Protein AF-D8PWE3-F1 (afdb_monomer_lite)

InterPro domains:
  IPR001279 Metallo-beta-lactamase [PF00753] (23-83)
  IPR036866 Ribonuclease Z/Hydroxyacylglutathione hydrolase-like [G3DSA:3.60.15.10] (6-120)
  IPR036866 Ribonuclease Z/Hydroxyacylglutathione hydrolase-like [SSF56281] (6-99)

Secondary structure (DSSP, 8-state):
------EEEEEE-B-SS---SS-PBSEEEEESSSSS-EEEE---TTHHHHHHH-SS--GGGEEEEE-----HHHHTTHHHHHHHHHSPPPPTT-STT--TTS-----TT------------------PPPPP-PPPPP--

Sequence (140 aa):
MGYNNMAITFLGTSSGGGPTEHRNCSSLLVDCCGNGELWMVDCAEGTTRQFMFARDVRPMQVKKIFITHMHVDHVMGIIGFLRNVLFPLPVLGSGPDRDPNAPVSHHPFAFDLPAYLPSSPKCTSTAPPASATSFAPSST

Foldseek 3Di:
DDQQDKDKDWLFDDDDDAADPVGHFGKMWIPPRNPLQIEIEFFAPCSQVSQVVDDRHHLLSYDYYHYPDPDRSRYVRPVVSCCCNVCVDDQVQPDPPHDPPDDRPPDDDDPDDPPPPPPDPDDDDDDDDDDDDDDDDDDD

pLDDT: mean 74.59, std 23.62, range [32.53, 98.12]

Structure (mmCIF, N/CA/C/O backbone):
data_AF-D8PWE3-F1
#
_entry.id   AF-D8PWE3-F1
#
loop_
_atom_site.group_PDB
_atom_site.id
_atom_site.type_symbol
_atom_site.label_atom_id
_atom_site.label_alt_id
_atom_site.label_comp_id
_atom_site.label_asym_id
_atom_site.label_entity_id
_atom_site.label_seq_id
_atom_site.pdbx_PDB_ins_code
_atom_site.Cartn_x
_atom_site.Cartn_y
_atom_site.Cartn_z
_atom_site.occupancy
_atom_site.B_iso_or_equiv
_atom_site.auth_seq_id
_atom_site.auth_comp_id
_atom_site.auth_asym_id
_atom_site.auth_atom_id
_atom_site.pdbx_PDB_model_num
ATOM 1 N N . MET A 1 1 ? -27.320 -8.485 13.404 1.00 47.44 1 MET A N 1
ATOM 2 C CA . MET A 1 1 ? -25.885 -8.840 13.372 1.00 47.44 1 MET A CA 1
ATOM 3 C C . MET A 1 1 ? -25.372 -8.388 12.017 1.00 47.44 1 MET A C 1
ATOM 5 O O . MET A 1 1 ? -25.729 -9.004 11.025 1.00 47.44 1 MET A O 1
ATOM 9 N N . GLY A 1 2 ? -24.725 -7.223 11.944 1.00 60.69 2 GLY A N 1
ATOM 10 C CA . GLY A 1 2 ? -24.224 -6.697 10.671 1.00 60.69 2 GLY A CA 1
ATOM 11 C C . GLY A 1 2 ? -23.001 -7.492 10.227 1.00 60.69 2 GLY A C 1
ATOM 12 O O . GLY A 1 2 ? -22.153 -7.810 11.058 1.00 60.69 2 GLY A O 1
ATOM 13 N N . TYR A 1 3 ? -22.925 -7.846 8.947 1.00 61.91 3 TYR A N 1
ATOM 14 C CA . TYR A 1 3 ? -21.710 -8.409 8.371 1.00 61.91 3 TYR A CA 1
ATOM 15 C C . TYR A 1 3 ? -20.665 -7.295 8.313 1.00 61.91 3 TYR A C 1
ATOM 17 O O . TYR A 1 3 ? -20.900 -6.255 7.699 1.00 61.91 3 TYR A O 1
ATOM 25 N N . ASN A 1 4 ? -19.531 -7.501 8.975 1.00 74.25 4 ASN A N 1
ATOM 26 C CA . ASN A 1 4 ? -18.364 -6.645 8.816 1.00 74.25 4 ASN A CA 1
ATOM 27 C C . ASN A 1 4 ? -17.901 -6.771 7.360 1.00 74.25 4 ASN A C 1
ATOM 29 O O . ASN A 1 4 ? -17.441 -7.836 6.947 1.00 74.25 4 ASN A O 1
ATOM 33 N N . ASN A 1 5 ? -18.121 -5.730 6.556 1.00 85.25 5 ASN A N 1
ATOM 34 C CA . ASN A 1 5 ? -17.845 -5.784 5.127 1.00 85.25 5 ASN A CA 1
ATOM 35 C C . ASN A 1 5 ? -16.340 -5.633 4.889 1.00 85.25 5 ASN A C 1
ATOM 37 O O . ASN A 1 5 ? -15.770 -4.590 5.201 1.00 85.25 5 ASN A O 1
ATOM 41 N N . MET A 1 6 ? -15.708 -6.666 4.331 1.00 91.44 6 MET A N 1
ATOM 42 C CA . MET A 1 6 ? -14.306 -6.606 3.924 1.00 91.44 6 MET A CA 1
ATOM 43 C C . MET A 1 6 ? -14.164 -5.745 2.665 1.00 91.44 6 MET A C 1
ATOM 45 O O . MET A 1 6 ? -14.950 -5.885 1.725 1.00 91.44 6 MET A O 1
ATOM 49 N N . ALA A 1 7 ? -13.137 -4.898 2.617 1.00 93.31 7 ALA A N 1
ATOM 50 C CA . ALA A 1 7 ? -12.806 -4.099 1.440 1.00 93.31 7 ALA A CA 1
ATOM 51 C C . ALA A 1 7 ? -11.340 -4.284 1.035 1.00 93.31 7 ALA A C 1
ATOM 53 O O . ALA A 1 7 ? -10.453 -4.375 1.883 1.00 93.31 7 ALA A O 1
ATOM 54 N N . ILE A 1 8 ? -11.086 -4.312 -0.274 1.00 95.50 8 ILE A N 1
ATOM 55 C CA . ILE A 1 8 ? -9.743 -4.408 -0.853 1.00 95.50 8 ILE A CA 1
ATOM 56 C C . ILE A 1 8 ? -9.549 -3.226 -1.798 1.00 95.50 8 ILE A C 1
ATOM 58 O O . ILE A 1 8 ? -10.399 -2.960 -2.645 1.00 95.50 8 ILE A O 1
ATOM 62 N N . THR A 1 9 ? -8.433 -2.518 -1.657 1.00 96.12 9 THR A N 1
ATOM 63 C CA . THR A 1 9 ? -8.059 -1.393 -2.523 1.00 96.12 9 THR A CA 1
ATOM 64 C C . THR A 1 9 ? -6.682 -1.644 -3.120 1.00 96.12 9 THR A C 1
ATOM 66 O O . THR A 1 9 ? -5.707 -1.829 -2.395 1.00 96.12 9 THR A O 1
ATOM 69 N N . PHE A 1 10 ? -6.589 -1.624 -4.447 1.00 96.44 10 PHE A N 1
ATOM 70 C CA . PHE A 1 10 ? -5.319 -1.741 -5.159 1.00 96.44 10 PHE A CA 1
ATOM 71 C C . PHE A 1 10 ? -4.714 -0.351 -5.341 1.00 96.44 10 PHE A C 1
ATOM 73 O O . PHE A 1 10 ? -5.286 0.486 -6.036 1.00 96.44 10 PHE A O 1
ATOM 80 N N . LEU A 1 11 ? -3.558 -0.112 -4.727 1.00 96.25 11 LEU A N 1
ATOM 81 C CA . LEU A 1 11 ? -2.767 1.096 -4.968 1.00 96.25 11 LEU A CA 1
ATOM 82 C C . LEU A 1 11 ? -1.788 0.892 -6.129 1.00 96.25 11 LEU A C 1
ATOM 84 O O . LEU A 1 11 ? -1.431 1.843 -6.818 1.00 96.25 11 LEU A O 1
ATOM 88 N N . GLY A 1 12 ? -1.384 -0.349 -6.394 1.00 95.25 12 GLY A N 1
ATOM 89 C CA . GLY A 1 12 ? -0.622 -0.701 -7.582 1.00 95.25 12 GLY A CA 1
ATOM 90 C C . GLY A 1 12 ? -0.575 -2.201 -7.831 1.00 95.25 12 GLY A C 1
ATOM 91 O O . GLY A 1 12 ? -0.781 -3.010 -6.929 1.00 95.25 12 GLY A O 1
ATOM 92 N N . THR A 1 13 ? -0.348 -2.560 -9.091 1.00 95.00 13 THR A N 1
ATOM 93 C CA . THR A 1 13 ? -0.451 -3.941 -9.591 1.00 95.00 13 THR A CA 1
ATOM 94 C C . THR A 1 13 ? 0.652 -4.293 -10.591 1.00 95.00 13 THR A C 1
ATOM 96 O O . THR A 1 13 ? 0.584 -5.340 -11.231 1.00 95.00 13 THR A O 1
ATOM 99 N N . SER A 1 14 ? 1.621 -3.402 -10.811 1.00 91.75 14 SER A N 1
ATOM 100 C CA . SER A 1 14 ? 2.772 -3.680 -11.674 1.00 91.75 14 SER A CA 1
ATOM 101 C C . SER A 1 14 ? 3.833 -4.477 -10.917 1.00 91.75 14 SER A C 1
ATOM 103 O O . SER A 1 14 ? 4.069 -4.221 -9.737 1.00 91.75 14 SER A O 1
ATOM 105 N N . SER A 1 15 ? 4.494 -5.387 -11.630 1.00 82.88 15 SER A N 1
ATOM 106 C CA . SER A 1 15 ? 5.634 -6.186 -11.167 1.00 82.88 15 SER A CA 1
ATOM 107 C C . SER A 1 15 ? 6.870 -5.925 -12.037 1.00 82.88 15 SER A C 1
ATOM 109 O O . SER A 1 15 ? 6.739 -5.685 -13.241 1.00 82.88 15 SER A O 1
ATOM 111 N N . GLY A 1 16 ? 8.066 -6.068 -11.478 1.00 83.50 16 GLY A N 1
ATOM 112 C CA . GLY A 1 16 ? 9.347 -5.971 -12.173 1.00 83.50 16 GLY A CA 1
ATOM 113 C C . GLY A 1 16 ? 9.875 -4.540 -12.314 1.00 83.50 16 GLY A C 1
ATOM 114 O O . GLY A 1 16 ? 10.197 -3.891 -11.328 1.00 83.50 16 GLY A O 1
ATOM 115 N N . GLY A 1 17 ? 10.037 -4.068 -13.555 1.00 76.00 17 GLY A N 1
ATOM 116 C CA . GLY A 1 17 ? 10.856 -2.905 -13.950 1.00 76.00 17 GLY A CA 1
ATOM 117 C C . GLY A 1 17 ? 10.385 -1.503 -13.528 1.00 76.00 17 GLY A C 1
ATOM 118 O O . GLY A 1 17 ? 10.718 -0.541 -14.214 1.00 76.00 17 GLY A O 1
ATOM 119 N N . GLY A 1 18 ? 9.634 -1.370 -12.434 1.00 80.12 18 GLY A N 1
ATOM 120 C CA . GLY A 1 18 ? 9.171 -0.087 -11.902 1.00 80.12 18 GLY A CA 1
ATOM 121 C C . GLY A 1 18 ? 7.753 0.315 -12.340 1.00 80.12 18 GLY A C 1
ATOM 122 O O . GLY A 1 18 ? 7.027 -0.478 -12.953 1.00 80.12 18 GLY A O 1
ATOM 123 N N . PRO A 1 19 ? 7.311 1.535 -11.981 1.00 85.00 19 PRO A N 1
ATOM 124 C CA . PRO A 1 19 ? 5.967 2.005 -12.286 1.00 85.00 19 PRO A CA 1
ATOM 125 C C . PRO A 1 19 ? 5.809 2.251 -13.791 1.00 85.00 19 PRO A C 1
ATOM 127 O O . PRO A 1 19 ? 6.735 2.664 -14.483 1.00 85.00 19 PRO A O 1
ATOM 130 N N . THR A 1 20 ? 4.600 2.027 -14.295 1.00 87.50 20 THR A N 1
ATOM 131 C CA . THR A 1 20 ? 4.222 2.330 -15.685 1.00 87.50 20 THR A CA 1
ATOM 132 C C . THR A 1 20 ? 3.331 3.569 -15.726 1.00 87.50 20 THR A C 1
ATOM 134 O O . THR A 1 20 ? 2.862 4.027 -14.685 1.00 87.50 20 THR A O 1
ATOM 137 N N . GLU A 1 21 ? 3.035 4.082 -16.922 1.00 86.50 21 GLU A N 1
ATOM 138 C CA . GLU A 1 21 ? 2.175 5.262 -17.096 1.00 86.50 21 GLU A CA 1
ATOM 139 C C . GLU A 1 21 ? 0.794 5.107 -16.434 1.00 86.50 21 GLU A C 1
ATOM 141 O O . GLU A 1 21 ? 0.279 6.049 -15.835 1.00 86.50 21 GLU A O 1
ATOM 146 N N . HIS A 1 22 ? 0.212 3.904 -16.485 1.00 88.81 22 HIS A N 1
ATOM 147 C CA . HIS A 1 22 ? -1.150 3.653 -15.998 1.00 88.81 22 HIS A CA 1
ATOM 148 C C . HIS A 1 22 ? -1.221 2.824 -14.713 1.00 88.81 22 HIS A C 1
ATOM 150 O O . HIS A 1 22 ? -2.296 2.693 -14.131 1.00 88.81 22 HIS A O 1
ATOM 156 N N . ARG A 1 23 ? -0.111 2.223 -14.269 1.00 91.44 23 ARG A N 1
ATOM 157 C CA . ARG A 1 23 ? -0.101 1.306 -13.119 1.00 91.44 23 ARG A CA 1
ATOM 158 C C . ARG A 1 23 ? 1.137 1.498 -12.259 1.00 91.44 23 ARG A C 1
ATOM 160 O O . ARG A 1 23 ? 2.260 1.335 -12.746 1.00 91.44 23 ARG A O 1
ATOM 167 N N . ASN A 1 24 ? 0.913 1.750 -10.972 1.00 94.00 24 ASN A N 1
ATOM 168 C CA . ASN A 1 24 ? 1.966 1.799 -9.963 1.00 94.00 24 ASN A CA 1
ATOM 169 C C . ASN A 1 24 ? 2.511 0.399 -9.626 1.00 94.00 24 ASN A C 1
ATOM 171 O O . ASN A 1 24 ? 1.846 -0.607 -9.892 1.00 94.00 24 ASN A O 1
ATOM 175 N N . CYS A 1 25 ? 3.698 0.347 -9.017 1.00 94.94 25 CYS A N 1
ATOM 176 C CA . CYS A 1 25 ? 4.275 -0.872 -8.444 1.00 94.94 25 CYS A CA 1
ATOM 177 C C . CYS A 1 25 ? 3.407 -1.464 -7.323 1.00 94.94 25 CYS A C 1
ATOM 179 O O . CYS A 1 25 ? 2.553 -0.766 -6.768 1.00 94.94 25 CYS A O 1
ATOM 181 N N . SER A 1 26 ? 3.647 -2.736 -6.994 1.00 96.31 26 SER A N 1
ATOM 182 C CA . SER A 1 26 ? 2.837 -3.534 -6.065 1.00 96.31 26 SER A CA 1
ATOM 183 C C . SER A 1 26 ? 2.534 -2.824 -4.740 1.00 96.31 26 SER A C 1
ATOM 185 O O . SER A 1 26 ? 3.434 -2.496 -3.963 1.00 96.31 26 SER A O 1
ATOM 187 N N . SER A 1 27 ? 1.247 -2.602 -4.471 1.00 96.94 27 SER A N 1
ATOM 188 C CA . SER A 1 27 ? 0.755 -2.264 -3.137 1.00 96.94 27 SER A CA 1
ATOM 189 C C . SER A 1 27 ? -0.755 -2.478 -3.056 1.00 96.94 27 SER A C 1
ATOM 191 O O . SER A 1 27 ? -1.520 -2.015 -3.912 1.00 96.94 27 SER A O 1
ATOM 193 N N . LEU A 1 28 ? -1.188 -3.180 -2.014 1.00 97.44 28 LEU A N 1
ATOM 194 C CA . LEU A 1 28 ? -2.574 -3.571 -1.789 1.00 97.44 28 LEU A CA 1
ATOM 195 C C . LEU A 1 28 ? -2.987 -3.263 -0.351 1.00 97.44 28 LEU A C 1
ATOM 197 O O . LEU A 1 28 ? -2.255 -3.556 0.588 1.00 97.44 28 LEU A O 1
ATOM 201 N N . LEU A 1 29 ? -4.177 -2.698 -0.179 1.00 97.88 29 LEU A N 1
ATOM 202 C CA . LEU A 1 29 ? -4.784 -2.427 1.118 1.00 97.88 29 LEU A CA 1
ATOM 203 C C . LEU A 1 29 ? -5.972 -3.352 1.350 1.00 97.88 29 LEU A C 1
ATOM 205 O O . LEU A 1 29 ? -6.787 -3.558 0.450 1.00 97.88 29 LEU A O 1
ATOM 209 N N . VAL A 1 30 ? -6.097 -3.840 2.577 1.00 96.94 30 VAL A N 1
ATOM 210 C CA . VAL A 1 30 ? -7.214 -4.661 3.037 1.00 96.94 30 VAL A CA 1
ATOM 211 C C . VAL A 1 30 ? -7.780 -4.061 4.313 1.00 96.94 30 VAL A C 1
ATOM 213 O O . VAL A 1 30 ? -7.058 -3.905 5.296 1.00 96.94 30 VAL A O 1
ATOM 216 N N . ASP A 1 31 ? -9.073 -3.762 4.308 1.00 95.19 31 ASP A N 1
ATOM 217 C CA . ASP A 1 31 ? -9.866 -3.600 5.523 1.00 95.19 31 ASP A CA 1
ATOM 218 C C . ASP A 1 31 ? -10.569 -4.933 5.798 1.00 95.19 31 ASP A C 1
ATOM 220 O O . ASP A 1 31 ? -11.592 -5.252 5.189 1.00 95.19 31 ASP A O 1
ATOM 224 N N . CYS A 1 32 ? -9.979 -5.752 6.669 1.00 90.56 32 CYS A N 1
ATOM 225 C CA . CYS A 1 32 ? -10.490 -7.091 6.979 1.00 90.56 32 CYS A CA 1
ATOM 226 C C . CYS A 1 32 ? -11.797 -7.053 7.783 1.00 90.56 32 CYS A C 1
ATOM 228 O O . CYS A 1 32 ? -12.590 -7.991 7.710 1.00 90.56 32 CYS A O 1
ATOM 230 N N . CYS A 1 33 ? -11.992 -6.002 8.582 1.00 88.06 33 CYS A N 1
ATOM 231 C CA . CYS A 1 33 ? -13.038 -5.926 9.600 1.00 88.06 33 CYS A CA 1
ATOM 232 C C . CYS A 1 33 ? -14.106 -4.869 9.286 1.00 88.06 33 CYS A C 1
ATOM 234 O O . CYS A 1 33 ? -15.039 -4.715 10.072 1.00 88.06 33 CYS A O 1
ATOM 236 N N . GLY A 1 34 ? -13.975 -4.130 8.183 1.00 87.81 34 GLY A N 1
ATOM 237 C CA . GLY A 1 34 ? -14.868 -3.028 7.823 1.00 87.81 34 GLY A CA 1
ATOM 238 C C . GLY A 1 34 ? -14.857 -1.884 8.842 1.00 87.81 34 GLY A C 1
ATOM 239 O O . GLY A 1 34 ? -15.832 -1.142 8.945 1.00 87.81 34 GLY A O 1
ATOM 240 N N . ASN A 1 35 ? -13.803 -1.783 9.655 1.00 88.81 35 ASN A N 1
ATOM 241 C CA . ASN A 1 35 ? -13.677 -0.806 10.738 1.00 88.81 35 ASN A CA 1
ATOM 242 C C . ASN A 1 35 ? -12.695 0.325 10.385 1.00 88.81 35 ASN A C 1
ATOM 244 O O . ASN A 1 35 ? -12.390 1.166 11.235 1.00 88.81 35 ASN A O 1
ATOM 248 N N . GLY A 1 36 ? -12.192 0.345 9.148 1.00 90.19 36 GLY A N 1
ATOM 249 C CA . GLY A 1 36 ? -11.211 1.305 8.663 1.00 90.19 36 GLY A CA 1
ATOM 250 C C . GLY A 1 36 ? -9.778 1.025 9.117 1.00 90.19 36 GLY A C 1
ATOM 251 O O . GLY A 1 36 ? -8.919 1.883 8.891 1.00 90.19 36 GLY A O 1
ATOM 252 N N . GLU A 1 37 ? -9.504 -0.119 9.756 1.00 94.25 37 GLU A N 1
ATOM 253 C CA . GLU A 1 37 ? -8.145 -0.587 10.034 1.00 94.25 37 GLU A CA 1
ATOM 254 C C . GLU A 1 37 ? -7.550 -1.207 8.770 1.00 94.25 37 GLU A C 1
ATOM 256 O O . GLU A 1 37 ? -8.008 -2.246 8.299 1.00 94.25 37 GLU A O 1
ATOM 261 N N . LEU A 1 38 ? -6.501 -0.585 8.229 1.00 96.56 38 LEU A N 1
ATOM 262 C CA . LEU A 1 38 ? -5.899 -1.039 6.981 1.00 96.56 38 LEU A CA 1
ATOM 263 C C . LEU A 1 38 ? -4.687 -1.929 7.240 1.00 96.56 38 LEU A C 1
ATOM 265 O O . LEU A 1 38 ? -3.772 -1.590 8.001 1.00 96.56 38 LEU A O 1
ATOM 269 N N . TRP A 1 39 ? -4.660 -3.061 6.553 1.00 97.50 39 TRP A N 1
ATOM 270 C CA . TRP A 1 39 ? -3.491 -3.912 6.397 1.00 97.50 39 TRP A CA 1
ATOM 271 C C . TRP A 1 39 ? -2.947 -3.711 4.992 1.00 97.50 39 TRP A C 1
ATOM 273 O O . TRP A 1 39 ? -3.694 -3.788 4.021 1.00 97.50 39 TRP A O 1
ATOM 283 N N . MET A 1 40 ? -1.655 -3.436 4.883 1.00 97.88 40 MET A N 1
ATOM 284 C CA . MET A 1 40 ? -0.996 -3.205 3.607 1.00 97.88 40 MET A CA 1
ATOM 285 C C . MET A 1 40 ? -0.134 -4.409 3.244 1.00 97.88 40 MET A C 1
ATOM 287 O O . MET A 1 40 ? 0.660 -4.866 4.063 1.00 97.88 40 MET A O 1
ATOM 291 N N . VAL A 1 41 ? -0.289 -4.914 2.027 1.00 98.12 41 VAL A N 1
ATOM 292 C CA . VAL A 1 41 ? 0.570 -5.936 1.429 1.00 98.12 41 VAL A CA 1
ATOM 293 C C . VAL A 1 41 ? 1.418 -5.255 0.365 1.00 98.12 41 VAL A C 1
ATOM 295 O O . VAL A 1 41 ? 0.881 -4.688 -0.585 1.00 98.12 41 VAL A O 1
ATOM 298 N N . ASP A 1 42 ? 2.730 -5.312 0.561 1.00 97.44 42 ASP A N 1
ATOM 299 C CA . ASP A 1 42 ? 3.771 -4.597 -0.171 1.00 97.44 42 ASP A CA 1
ATOM 300 C C . ASP A 1 42 ? 3.668 -3.065 -0.116 1.00 97.44 42 ASP A C 1
ATOM 302 O O . ASP A 1 42 ? 2.602 -2.448 -0.042 1.00 97.44 42 ASP A O 1
ATOM 306 N N . CYS A 1 43 ? 4.835 -2.428 -0.131 1.00 97.38 43 CYS A N 1
ATOM 307 C CA . CYS A 1 43 ? 4.965 -0.980 -0.103 1.00 97.38 43 CYS A CA 1
ATOM 308 C C . CYS A 1 43 ? 6.021 -0.560 -1.118 1.00 97.38 43 CYS A C 1
ATOM 310 O O . CYS A 1 43 ? 7.122 -0.113 -0.777 1.00 97.38 43 CYS A O 1
ATOM 312 N N . ALA A 1 44 ? 5.680 -0.723 -2.388 1.00 96.00 44 ALA A N 1
ATOM 313 C CA . ALA A 1 44 ? 6.560 -0.372 -3.478 1.00 96.00 44 ALA A CA 1
ATOM 314 C C . ALA A 1 44 ? 6.678 1.140 -3.695 1.00 96.00 44 ALA A C 1
ATOM 316 O O . ALA A 1 44 ? 5.966 1.952 -3.090 1.00 96.00 44 ALA A O 1
ATOM 317 N N . GLU A 1 45 ? 7.581 1.527 -4.594 1.00 94.38 45 GLU A N 1
ATOM 318 C CA . GLU A 1 45 ? 7.724 2.913 -5.029 1.00 94.38 45 GLU A CA 1
ATOM 319 C C . GLU A 1 45 ? 6.372 3.500 -5.479 1.00 94.38 45 GLU A C 1
ATOM 321 O O . GLU A 1 45 ? 5.526 2.818 -6.060 1.00 94.38 45 GLU A O 1
ATOM 326 N N . GLY A 1 46 ? 6.134 4.769 -5.147 1.00 93.19 46 GLY A N 1
ATOM 327 C CA . GLY A 1 46 ? 4.903 5.470 -5.513 1.00 93.19 46 GLY A CA 1
ATOM 328 C C . GLY A 1 46 ? 3.679 5.147 -4.648 1.00 93.19 46 GLY A C 1
ATOM 329 O O . GLY A 1 46 ? 2.680 5.852 -4.769 1.00 93.19 46 GLY A O 1
ATOM 330 N N . THR A 1 47 ? 3.744 4.189 -3.713 1.00 95.81 47 THR A N 1
ATOM 331 C CA . THR A 1 47 ? 2.611 3.844 -2.821 1.00 95.81 47 THR A CA 1
ATOM 332 C C . THR A 1 47 ? 2.060 5.066 -2.077 1.00 95.81 47 THR A C 1
ATOM 334 O O . THR A 1 47 ? 0.862 5.335 -2.113 1.00 95.81 47 THR A O 1
ATOM 337 N N . THR A 1 48 ? 2.931 5.884 -1.476 1.00 94.56 48 THR A N 1
ATOM 338 C CA . THR A 1 48 ? 2.526 7.129 -0.795 1.00 94.56 48 THR A CA 1
ATOM 339 C C . THR A 1 48 ? 1.810 8.105 -1.733 1.00 94.56 48 THR A C 1
ATOM 341 O O . THR A 1 48 ? 0.855 8.760 -1.327 1.00 94.56 48 THR A O 1
ATOM 344 N N . ARG A 1 49 ? 2.235 8.191 -3.000 1.00 93.81 49 ARG A N 1
ATOM 345 C CA . ARG A 1 49 ? 1.577 9.030 -4.012 1.00 93.81 49 ARG A CA 1
ATOM 346 C C . ARG A 1 49 ? 0.178 8.497 -4.332 1.00 93.81 49 ARG A C 1
ATOM 348 O O . ARG A 1 49 ? -0.743 9.286 -4.491 1.00 93.81 49 ARG A O 1
ATOM 355 N N . GLN A 1 50 ? -0.005 7.180 -4.381 1.00 95.19 50 GLN A N 1
ATOM 356 C CA . GLN A 1 50 ? -1.304 6.561 -4.670 1.00 95.19 50 GLN A CA 1
ATOM 357 C C . GLN A 1 50 ? -2.347 6.822 -3.578 1.00 95.19 50 GLN A C 1
ATOM 359 O O . GLN A 1 50 ? -3.518 7.023 -3.889 1.00 95.19 50 GLN A O 1
ATOM 364 N N . PHE A 1 51 ? -1.923 6.963 -2.319 1.00 94.94 51 PHE A N 1
ATOM 365 C CA . PHE A 1 51 ? -2.806 7.434 -1.246 1.00 94.94 51 PHE A CA 1
ATOM 366 C C . PHE A 1 51 ? -3.388 8.836 -1.484 1.00 94.94 51 PHE A C 1
ATOM 368 O O . PHE A 1 51 ? -4.435 9.141 -0.928 1.00 94.94 51 PHE A O 1
ATOM 375 N N . MET A 1 52 ? -2.750 9.692 -2.290 1.00 91.69 52 MET A N 1
ATOM 376 C CA . MET A 1 52 ? -3.300 11.015 -2.626 1.00 91.69 52 MET A CA 1
ATOM 377 C C . MET A 1 52 ? -4.464 10.932 -3.618 1.00 91.69 52 MET A C 1
ATOM 379 O O . MET A 1 52 ? -5.311 11.821 -3.647 1.00 91.69 52 MET A O 1
ATOM 383 N N . PHE A 1 53 ? -4.489 9.890 -4.452 1.00 91.50 53 PHE A N 1
ATOM 384 C CA . PHE A 1 53 ? -5.540 9.671 -5.447 1.00 91.50 53 PHE A CA 1
ATOM 385 C C . PHE A 1 53 ? -6.674 8.791 -4.914 1.00 91.50 53 PHE A C 1
ATOM 387 O O . PHE A 1 53 ? -7.792 8.841 -5.428 1.00 91.50 53 PHE A O 1
ATOM 394 N N . ALA A 1 54 ? -6.402 7.997 -3.879 1.00 91.00 54 ALA A N 1
ATOM 395 C CA . ALA A 1 54 ? -7.402 7.181 -3.218 1.00 91.00 54 ALA A CA 1
ATOM 396 C C . ALA A 1 54 ? -8.335 8.052 -2.354 1.00 91.00 54 ALA A C 1
ATOM 398 O O . ALA A 1 54 ? -7.887 8.910 -1.599 1.00 91.00 54 ALA A O 1
ATOM 399 N N . ARG A 1 55 ? -9.651 7.841 -2.474 1.00 84.50 55 ARG A N 1
ATOM 400 C CA . ARG A 1 55 ? -10.665 8.694 -1.827 1.00 84.50 55 ARG A CA 1
ATOM 401 C C . ARG A 1 55 ? -10.923 8.346 -0.363 1.00 84.50 55 ARG A C 1
ATOM 403 O O . ARG A 1 55 ? -11.054 9.244 0.461 1.00 84.50 55 ARG A O 1
ATOM 410 N N . ASP A 1 56 ? -10.975 7.053 -0.053 1.00 88.75 56 ASP A N 1
ATOM 411 C CA . ASP A 1 56 ? -11.548 6.559 1.208 1.00 88.75 56 ASP A CA 1
ATOM 412 C C . ASP A 1 56 ? -10.508 5.968 2.174 1.00 88.75 56 ASP A C 1
ATOM 414 O O . ASP A 1 56 ? -10.848 5.490 3.255 1.00 88.75 56 ASP A O 1
ATOM 418 N N . VAL A 1 57 ? -9.225 6.008 1.807 1.00 93.75 57 VAL A N 1
ATOM 419 C CA . VAL A 1 57 ? -8.129 5.415 2.585 1.00 93.75 57 VAL A CA 1
ATOM 420 C C . VAL A 1 57 ? -7.034 6.435 2.847 1.00 93.75 57 VAL A C 1
ATOM 422 O O . VAL A 1 57 ? -6.652 7.205 1.970 1.00 93.75 57 VAL A O 1
ATOM 425 N N . ARG A 1 58 ? -6.502 6.441 4.072 1.00 94.44 58 ARG A N 1
ATOM 426 C CA . ARG A 1 58 ? -5.424 7.349 4.487 1.00 94.44 58 ARG A CA 1
ATOM 427 C C . ARG A 1 58 ? -4.206 6.567 4.971 1.00 94.44 58 ARG A C 1
ATOM 429 O O . ARG A 1 58 ? -4.385 5.553 5.647 1.00 94.44 58 ARG A O 1
ATOM 436 N N . PRO A 1 59 ? -2.975 7.071 4.756 1.00 94.25 59 PRO A N 1
ATOM 437 C CA . PRO A 1 59 ? -1.755 6.405 5.219 1.00 94.25 59 PRO A CA 1
ATOM 438 C C . PRO A 1 59 ? -1.759 6.088 6.723 1.00 94.25 59 PRO A C 1
ATOM 440 O O . PRO A 1 59 ? -1.340 5.012 7.132 1.00 94.25 59 PRO A O 1
ATOM 443 N N . MET A 1 60 ? -2.303 6.989 7.551 1.00 93.62 60 MET A N 1
ATOM 444 C CA . MET A 1 60 ? -2.367 6.826 9.015 1.00 93.62 60 MET A CA 1
ATOM 445 C C . MET A 1 60 ? -3.289 5.688 9.491 1.00 93.62 60 MET A C 1
ATOM 447 O O . MET A 1 60 ? -3.227 5.295 10.657 1.00 93.62 60 MET A O 1
ATOM 451 N N . GLN A 1 61 ? -4.165 5.172 8.624 1.00 95.19 61 GLN A N 1
ATOM 452 C CA . GLN A 1 61 ? -5.039 4.040 8.947 1.00 95.19 61 GLN A CA 1
ATOM 453 C C . GLN A 1 61 ? -4.323 2.691 8.808 1.00 95.19 61 GLN A C 1
ATOM 455 O O . GLN A 1 61 ? -4.830 1.685 9.305 1.00 95.19 61 GLN A O 1
ATOM 460 N N . VAL A 1 62 ? -3.146 2.661 8.174 1.00 96.50 62 VAL A N 1
ATOM 4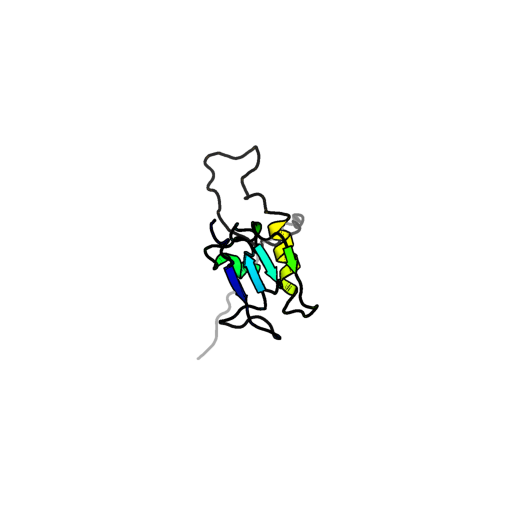61 C CA . VAL A 1 62 ? -2.344 1.445 8.033 1.00 96.50 62 VAL A CA 1
ATOM 462 C C . VAL A 1 62 ? -1.751 1.056 9.385 1.00 96.50 62 VAL A C 1
ATOM 464 O O . VAL A 1 62 ? -0.967 1.802 9.971 1.00 96.50 62 VAL A O 1
ATOM 467 N N . LYS A 1 63 ? -2.126 -0.124 9.889 1.00 95.88 63 LYS A N 1
ATOM 468 C CA . LYS A 1 63 ? -1.623 -0.676 11.161 1.00 95.88 63 LYS A CA 1
ATOM 469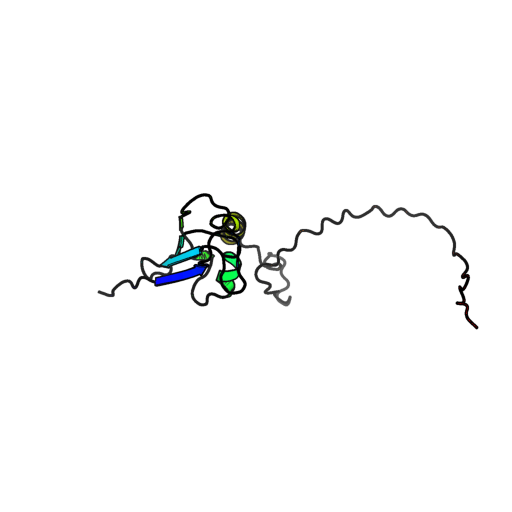 C C . LYS A 1 63 ? -0.600 -1.780 10.982 1.00 95.88 63 LYS A C 1
ATOM 471 O O . LYS A 1 63 ? 0.214 -2.006 11.874 1.00 95.88 63 LYS A O 1
ATOM 476 N N . LYS A 1 64 ? -0.655 -2.482 9.853 1.00 96.12 64 LYS A N 1
ATOM 477 C CA . LYS A 1 64 ? 0.198 -3.635 9.568 1.00 96.12 64 LYS A CA 1
ATOM 478 C C . LYS A 1 64 ? 0.688 -3.552 8.135 1.00 96.12 64 LYS A C 1
ATOM 480 O O . LYS A 1 64 ? -0.097 -3.235 7.244 1.00 96.12 64 LYS A O 1
ATOM 485 N N . ILE A 1 65 ? 1.969 -3.840 7.938 1.00 97.38 65 ILE A N 1
ATOM 486 C CA . ILE A 1 65 ? 2.594 -3.940 6.621 1.00 97.38 65 ILE A CA 1
ATOM 487 C C . ILE A 1 65 ? 3.168 -5.346 6.502 1.00 97.38 65 ILE A C 1
ATOM 489 O O . ILE A 1 65 ? 3.970 -5.761 7.338 1.00 97.38 65 ILE A O 1
ATOM 493 N N . PHE A 1 66 ? 2.751 -6.066 5.473 1.00 98.12 66 PHE A N 1
ATOM 494 C CA . PHE A 1 66 ? 3.249 -7.383 5.115 1.00 98.12 66 PHE A CA 1
ATOM 495 C C . PHE A 1 66 ? 4.048 -7.246 3.828 1.00 98.12 66 PHE A C 1
ATOM 497 O O . PHE A 1 66 ? 3.542 -6.714 2.847 1.00 98.12 66 PHE A O 1
ATOM 504 N N . ILE A 1 67 ? 5.292 -7.710 3.832 1.00 97.25 67 ILE A N 1
ATOM 505 C CA . ILE A 1 67 ? 6.131 -7.741 2.635 1.00 97.25 67 ILE A CA 1
ATOM 506 C C . ILE A 1 67 ? 6.156 -9.175 2.132 1.00 97.25 67 ILE A C 1
ATOM 508 O O . ILE A 1 67 ? 6.498 -10.085 2.887 1.00 97.25 67 ILE A O 1
ATOM 512 N N . THR A 1 68 ? 5.769 -9.373 0.876 1.00 96.44 68 THR A N 1
ATOM 513 C CA . THR A 1 68 ? 5.688 -10.710 0.276 1.00 96.44 68 THR A CA 1
ATOM 514 C C . THR A 1 68 ? 7.074 -11.317 0.070 1.00 96.44 68 THR A C 1
ATOM 516 O O . THR A 1 68 ? 7.294 -12.482 0.392 1.00 96.44 68 THR A O 1
ATOM 519 N N . HIS A 1 69 ? 8.012 -10.527 -0.453 1.00 95.44 69 HIS A N 1
ATOM 520 C CA . HIS A 1 69 ? 9.402 -10.902 -0.699 1.00 95.44 69 HIS A CA 1
ATOM 521 C C . HIS A 1 69 ? 10.278 -9.654 -0.918 1.00 95.44 69 HIS A C 1
ATOM 523 O O . HIS A 1 69 ? 9.782 -8.533 -0.998 1.00 95.44 69 HIS A O 1
ATOM 529 N N . MET A 1 70 ? 11.598 -9.843 -1.018 1.00 95.44 70 MET A N 1
ATOM 530 C CA . MET A 1 70 ? 12.592 -8.758 -1.030 1.00 95.44 70 MET A CA 1
ATOM 531 C C . MET A 1 70 ? 13.014 -8.307 -2.438 1.00 95.44 70 MET A C 1
ATOM 533 O O . MET A 1 70 ? 14.193 -8.053 -2.681 1.00 95.44 70 MET A O 1
ATOM 537 N N . HIS A 1 71 ? 12.070 -8.197 -3.373 1.00 94.38 71 HIS A N 1
ATOM 538 C CA . HIS A 1 71 ? 12.335 -7.508 -4.636 1.00 94.38 71 HIS A CA 1
ATOM 539 C C . HIS A 1 71 ? 12.077 -6.002 -4.525 1.00 94.38 71 HIS A C 1
ATOM 541 O O . HIS A 1 71 ? 11.260 -5.518 -3.738 1.00 94.38 71 HIS A O 1
ATOM 547 N N . VAL A 1 72 ? 12.823 -5.252 -5.331 1.00 91.00 72 VAL A N 1
ATOM 548 C CA . VAL A 1 72 ? 12.851 -3.783 -5.344 1.00 91.00 72 VAL A CA 1
ATOM 549 C C . VAL A 1 72 ? 11.449 -3.199 -5.547 1.00 91.00 72 VAL A C 1
ATOM 551 O O . VAL A 1 72 ? 11.025 -2.297 -4.823 1.00 91.00 72 VAL A O 1
ATOM 554 N N . ASP A 1 73 ? 10.690 -3.768 -6.469 1.00 92.31 73 ASP A N 1
ATOM 555 C CA . ASP A 1 73 ? 9.339 -3.370 -6.855 1.00 92.31 73 ASP A CA 1
ATOM 556 C C . ASP A 1 73 ? 8.247 -3.721 -5.836 1.00 92.31 73 ASP A C 1
ATOM 558 O O . ASP A 1 73 ? 7.082 -3.433 -6.091 1.00 92.31 73 ASP A O 1
ATOM 562 N N . HIS A 1 74 ? 8.613 -4.268 -4.673 1.00 95.81 74 HIS A N 1
ATOM 563 C CA . HIS A 1 74 ? 7.711 -4.531 -3.547 1.00 95.81 74 HIS A CA 1
ATOM 564 C C . HIS A 1 74 ? 8.074 -3.733 -2.280 1.00 95.81 74 HIS A C 1
ATOM 566 O O . HIS A 1 74 ? 7.231 -3.554 -1.398 1.00 95.81 74 HIS A O 1
ATOM 572 N N . VAL A 1 75 ? 9.313 -3.229 -2.175 1.00 95.94 75 VAL A N 1
ATOM 573 C CA . VAL A 1 75 ? 9.854 -2.696 -0.905 1.00 95.94 75 VAL A CA 1
ATOM 574 C C . VAL A 1 75 ? 10.368 -1.257 -1.006 1.00 95.94 75 VAL A C 1
ATOM 576 O O . VAL A 1 75 ? 10.430 -0.568 0.011 1.00 95.94 75 VAL A O 1
ATOM 579 N N . MET A 1 76 ? 10.695 -0.741 -2.196 1.00 95.06 76 MET A N 1
ATOM 580 C CA . MET A 1 76 ? 11.379 0.562 -2.316 1.00 95.06 76 MET A CA 1
ATOM 581 C C . MET A 1 76 ? 10.615 1.771 -1.747 1.00 95.06 76 MET A C 1
ATOM 583 O O . MET A 1 76 ? 11.233 2.780 -1.410 1.00 95.06 76 MET A O 1
ATOM 587 N N . GLY A 1 77 ? 9.292 1.697 -1.588 1.00 94.25 77 GLY A N 1
ATOM 588 C CA . GLY A 1 77 ? 8.496 2.782 -1.006 1.00 94.25 77 GLY A CA 1
ATOM 589 C C . GLY A 1 77 ? 8.454 2.793 0.524 1.00 94.25 77 GLY A C 1
ATOM 590 O O . GLY A 1 77 ? 8.024 3.791 1.107 1.00 94.25 77 GLY A O 1
ATOM 591 N N . ILE A 1 78 ? 8.893 1.719 1.189 1.00 95.81 78 ILE A N 1
ATOM 592 C CA . ILE A 1 78 ? 8.632 1.502 2.619 1.00 95.81 78 ILE A CA 1
ATOM 593 C C . ILE A 1 78 ? 9.279 2.559 3.516 1.00 95.81 78 ILE A C 1
ATOM 595 O O . ILE A 1 78 ? 8.656 3.017 4.470 1.00 95.81 78 ILE A O 1
ATOM 599 N N . ILE A 1 79 ? 10.497 3.005 3.196 1.00 95.31 79 ILE A N 1
ATOM 600 C CA . ILE A 1 79 ? 11.222 3.985 4.017 1.00 95.31 79 ILE A CA 1
ATOM 601 C C . ILE A 1 79 ? 10.495 5.335 3.997 1.00 95.31 79 ILE A C 1
ATOM 603 O O . ILE A 1 79 ? 10.258 5.933 5.047 1.00 95.31 79 ILE A O 1
ATOM 607 N N . GLY A 1 80 ? 10.096 5.799 2.809 1.00 93.25 80 GLY A N 1
ATOM 608 C CA . GLY A 1 80 ? 9.343 7.044 2.655 1.00 93.25 80 GLY A CA 1
ATOM 609 C C . GLY A 1 80 ? 7.957 6.962 3.294 1.00 93.25 80 GLY A C 1
ATOM 610 O O . GLY A 1 80 ? 7.524 7.905 3.955 1.00 93.25 80 GLY A O 1
ATOM 611 N N . PHE A 1 81 ? 7.284 5.818 3.156 1.00 95.69 81 PHE A N 1
ATOM 612 C CA . PHE A 1 81 ? 5.994 5.581 3.797 1.00 95.69 81 PHE A CA 1
ATOM 613 C C . PHE A 1 81 ? 6.097 5.629 5.329 1.00 95.69 81 PHE A C 1
ATOM 615 O O . PHE A 1 81 ? 5.362 6.379 5.972 1.00 95.69 81 PHE A O 1
ATOM 622 N N . LEU A 1 82 ? 7.052 4.900 5.918 1.00 95.19 82 LEU A N 1
ATOM 623 C CA . LEU A 1 82 ? 7.267 4.872 7.367 1.00 95.19 82 LEU A CA 1
ATOM 624 C C . LEU A 1 82 ? 7.658 6.240 7.918 1.00 95.19 82 LEU A C 1
ATOM 626 O O . LEU A 1 82 ? 7.125 6.640 8.948 1.00 95.19 82 LEU A O 1
ATOM 630 N N . ARG A 1 83 ? 8.527 6.987 7.224 1.00 92.88 83 ARG A N 1
ATOM 631 C CA . ARG A 1 83 ? 8.849 8.373 7.593 1.00 92.88 83 ARG A CA 1
ATOM 632 C C . ARG A 1 83 ? 7.577 9.204 7.754 1.00 92.88 83 ARG A C 1
ATOM 634 O O . ARG A 1 83 ? 7.422 9.877 8.765 1.00 92.88 83 ARG A O 1
ATOM 641 N N . ASN A 1 84 ? 6.671 9.125 6.784 1.00 89.19 84 ASN A N 1
ATOM 642 C CA . ASN A 1 84 ? 5.456 9.935 6.763 1.00 89.19 84 ASN A CA 1
ATOM 643 C C . ASN A 1 84 ? 4.434 9.525 7.831 1.00 89.19 84 ASN A C 1
ATOM 645 O O . ASN A 1 84 ? 3.728 10.385 8.351 1.00 89.19 84 ASN A O 1
ATOM 649 N N . VAL A 1 85 ? 4.337 8.230 8.147 1.00 91.62 85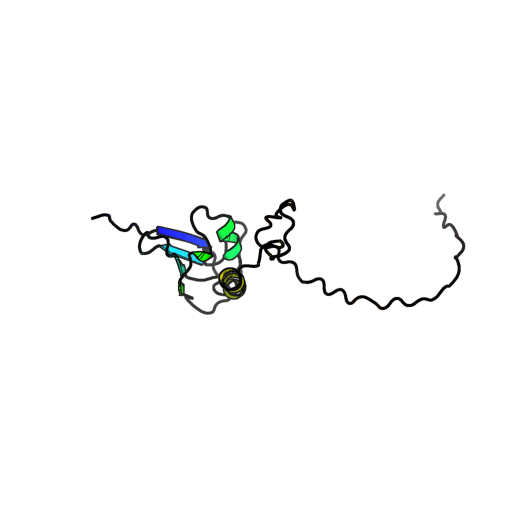 VAL A N 1
ATOM 650 C CA . VAL A 1 85 ? 3.382 7.723 9.146 1.00 91.62 85 VAL A CA 1
ATOM 651 C C . VAL A 1 85 ? 3.914 7.869 10.575 1.00 91.62 85 VAL A C 1
ATOM 653 O O . VAL A 1 85 ? 3.140 8.182 11.476 1.00 91.62 85 VAL A O 1
ATOM 656 N N . LEU A 1 86 ? 5.216 7.662 10.797 1.00 89.75 86 LEU A N 1
ATOM 657 C CA . LEU A 1 86 ? 5.836 7.737 12.127 1.00 89.75 86 LEU A CA 1
ATOM 658 C C . LEU A 1 86 ? 6.185 9.169 12.538 1.00 89.75 86 LEU A C 1
ATOM 660 O O . LEU A 1 86 ? 6.082 9.508 13.714 1.00 89.75 86 LEU A O 1
ATOM 664 N N . PHE A 1 87 ? 6.589 10.001 11.579 1.00 86.88 87 PHE A N 1
ATOM 665 C CA . PHE A 1 87 ? 6.975 11.391 11.806 1.00 86.88 87 PHE A CA 1
ATOM 666 C C . PHE A 1 87 ? 6.149 12.308 10.902 1.00 86.88 87 PHE A C 1
ATOM 668 O O . PHE A 1 87 ? 6.691 12.893 9.958 1.00 86.88 87 PHE A O 1
ATOM 675 N N . PRO A 1 88 ? 4.832 12.436 11.153 1.00 73.75 88 PRO A N 1
ATOM 676 C CA . PRO A 1 88 ? 4.033 13.428 10.456 1.00 73.75 88 PRO A CA 1
ATOM 677 C C . PRO A 1 88 ? 4.671 14.794 10.711 1.00 73.75 88 PRO A C 1
ATOM 679 O O . PRO A 1 88 ? 4.827 15.207 11.862 1.00 73.75 88 PRO A O 1
ATOM 682 N N . LEU A 1 89 ? 5.121 15.456 9.640 1.00 66.69 89 LEU A N 1
ATOM 683 C CA . LEU A 1 89 ? 5.766 16.756 9.773 1.00 66.69 89 LEU A CA 1
ATOM 684 C C . LEU A 1 89 ? 4.819 17.700 10.527 1.00 66.69 89 LEU A C 1
ATOM 686 O O . LEU A 1 89 ? 3.629 17.748 10.191 1.00 66.69 89 LEU A O 1
ATOM 690 N N . PRO A 1 90 ? 5.322 18.466 11.513 1.00 56.81 90 PRO A N 1
ATOM 691 C CA . PRO A 1 90 ? 4.590 19.611 12.015 1.00 56.81 90 PRO A CA 1
ATOM 692 C C . PRO A 1 90 ? 4.274 20.480 10.805 1.00 56.81 90 PRO A C 1
ATOM 694 O O . PRO A 1 90 ? 5.175 20.817 10.034 1.00 56.81 90 PRO A O 1
ATOM 697 N N . VAL A 1 91 ? 3.000 20.805 10.602 1.00 59.53 91 VAL A N 1
ATOM 698 C CA . VAL A 1 91 ? 2.625 21.803 9.603 1.00 59.53 91 VAL A CA 1
ATOM 699 C C . VAL A 1 91 ? 3.452 23.044 9.934 1.00 59.53 91 VAL A C 1
ATOM 701 O O . VAL A 1 91 ? 3.362 23.539 11.058 1.00 59.53 91 VAL A O 1
ATOM 704 N N . LEU A 1 92 ? 4.315 23.488 9.011 1.00 52.41 92 LEU A N 1
ATOM 705 C CA . LEU A 1 92 ? 5.097 24.718 9.153 1.00 52.41 92 LEU A CA 1
ATOM 706 C C . LEU A 1 92 ? 4.124 25.828 9.590 1.00 52.41 92 LEU A C 1
ATOM 708 O O . LEU A 1 92 ? 3.278 26.251 8.8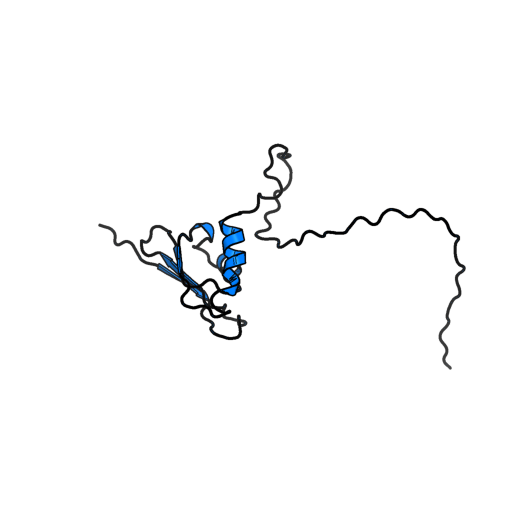08 1.00 52.41 92 LEU A O 1
ATOM 712 N N . GLY A 1 93 ? 4.170 26.201 10.875 1.00 50.56 93 GLY A N 1
ATOM 713 C CA . GLY A 1 93 ? 3.210 27.124 11.492 1.00 50.56 93 GLY A CA 1
ATOM 714 C C . GLY A 1 93 ? 2.413 26.617 12.706 1.00 50.56 93 GLY A C 1
ATOM 715 O O . GLY A 1 93 ? 1.596 27.377 13.213 1.00 50.56 93 GLY A O 1
ATOM 716 N N . SER A 1 94 ? 2.614 25.395 13.216 1.00 53.97 94 SER A N 1
ATOM 717 C CA . SER A 1 94 ? 1.899 24.881 14.408 1.00 53.97 94 SER A CA 1
ATOM 718 C C . SER A 1 94 ? 2.694 24.948 15.728 1.00 53.97 94 SER A C 1
ATOM 720 O O . SER A 1 94 ? 2.484 24.117 16.612 1.00 53.97 94 SER A O 1
ATOM 722 N N . GLY A 1 95 ? 3.640 25.883 15.853 1.00 60.62 95 GLY A N 1
ATOM 723 C CA . GLY A 1 95 ? 4.369 26.141 17.102 1.00 60.62 95 GLY A CA 1
ATOM 724 C C . GLY A 1 95 ? 3.599 27.064 18.063 1.00 60.62 95 GLY A C 1
ATOM 725 O O . GLY A 1 95 ? 2.638 27.709 17.641 1.00 60.62 95 GLY A O 1
ATOM 726 N N . PRO A 1 96 ? 4.016 27.160 19.341 1.00 60.16 96 PRO A N 1
ATOM 727 C CA . PRO A 1 96 ? 3.387 28.037 20.337 1.00 60.16 96 PRO A CA 1
ATOM 728 C C . PRO A 1 96 ? 3.436 29.536 19.979 1.00 60.16 96 PRO A C 1
ATOM 730 O O . PRO A 1 96 ? 2.611 30.292 20.477 1.00 60.16 96 PRO A O 1
ATOM 733 N N . ASP A 1 97 ? 4.325 29.949 19.067 1.00 61.62 97 ASP A N 1
ATOM 734 C CA . ASP A 1 97 ? 4.510 31.345 18.633 1.00 61.62 97 ASP A CA 1
ATOM 735 C C . ASP A 1 97 ? 3.743 31.705 17.340 1.00 61.62 97 ASP A C 1
ATOM 737 O O . ASP A 1 97 ? 4.127 32.615 16.602 1.00 61.62 97 ASP A O 1
ATOM 741 N N . ARG A 1 98 ? 2.674 30.969 17.003 1.00 66.19 98 ARG A N 1
ATOM 742 C CA . ARG A 1 98 ? 1.894 31.211 15.778 1.00 66.19 98 ARG A CA 1
ATOM 743 C C . ARG A 1 98 ? 1.195 32.579 15.814 1.00 66.19 98 ARG A C 1
ATOM 745 O O . ARG A 1 98 ? 0.371 32.830 16.690 1.00 66.19 98 ARG A O 1
ATOM 752 N N . ASP A 1 99 ? 1.399 33.384 14.767 1.00 61.59 99 ASP A N 1
ATOM 753 C CA . ASP A 1 99 ? 0.467 34.461 14.409 1.00 61.59 99 ASP A CA 1
ATOM 754 C C . ASP A 1 99 ? -0.874 33.832 13.965 1.00 61.59 99 ASP A C 1
ATOM 756 O O . ASP A 1 99 ? -0.905 33.072 12.984 1.00 61.59 99 ASP A O 1
ATOM 760 N N . PRO A 1 100 ? -1.994 34.095 14.666 1.00 64.81 100 PRO A N 1
ATOM 761 C CA . PRO A 1 100 ? -3.297 33.525 14.329 1.00 64.81 100 PRO A CA 1
ATOM 762 C C . PRO A 1 100 ? -3.776 33.874 12.910 1.00 64.81 100 PRO A C 1
ATOM 764 O O . PRO A 1 100 ? -4.607 33.143 12.371 1.00 64.81 100 PRO A O 1
ATOM 767 N N . ASN A 1 101 ? -3.230 34.919 12.280 1.00 70.19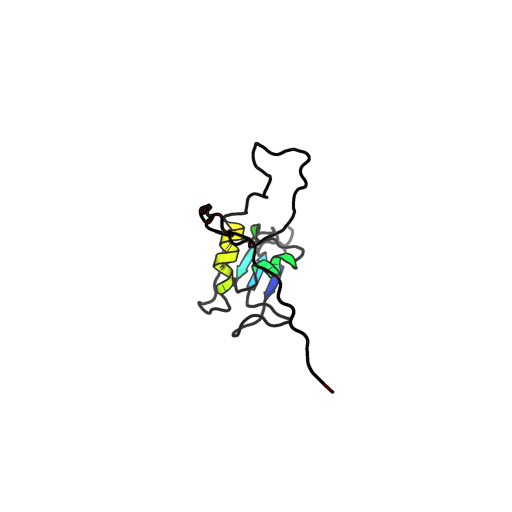 101 ASN A N 1
ATOM 768 C CA . ASN A 1 101 ? -3.633 35.381 10.951 1.00 70.19 101 ASN A CA 1
ATOM 769 C C . ASN A 1 101 ? -2.725 34.901 9.807 1.00 70.19 101 ASN A C 1
ATOM 771 O O . ASN A 1 101 ? -3.015 35.184 8.643 1.00 70.19 101 ASN A O 1
ATOM 775 N N . ALA A 1 102 ? -1.643 34.173 10.095 1.00 59.84 102 ALA A N 1
ATOM 776 C CA . ALA A 1 102 ? -0.762 33.664 9.049 1.00 59.84 102 ALA A CA 1
ATOM 777 C C . ALA A 1 102 ? -1.473 32.592 8.186 1.00 59.84 102 ALA A C 1
ATOM 779 O O . ALA A 1 102 ? -2.124 31.692 8.738 1.00 59.84 102 ALA A O 1
ATOM 780 N N . PRO A 1 103 ? -1.351 32.647 6.843 1.00 49.28 103 PRO A N 1
ATOM 781 C CA . PRO A 1 103 ? -1.945 31.652 5.958 1.00 49.28 103 PRO A CA 1
ATOM 782 C C . PRO A 1 103 ? -1.286 30.287 6.177 1.00 49.28 103 PRO A C 1
ATOM 784 O O . PRO A 1 103 ? -0.067 30.144 6.092 1.00 49.28 103 PRO A O 1
ATOM 787 N N . VAL A 1 104 ? -2.103 29.267 6.449 1.00 57.56 104 VAL A N 1
ATOM 788 C CA . VAL A 1 104 ? -1.636 27.883 6.584 1.00 57.56 104 VAL A CA 1
ATOM 789 C C . VAL A 1 104 ? -1.330 27.355 5.183 1.00 57.56 104 VAL A C 1
ATOM 791 O O . VAL A 1 104 ? -2.244 27.152 4.382 1.00 57.56 104 VAL A O 1
ATOM 794 N N . SER A 1 105 ? -0.055 27.146 4.855 1.00 47.94 105 SER A N 1
ATOM 795 C CA . SER A 1 105 ? 0.318 26.526 3.583 1.00 47.94 105 SER A CA 1
ATOM 796 C C . SER A 1 105 ? 0.031 25.023 3.649 1.00 47.94 105 SER A C 1
ATOM 798 O O . SER A 1 105 ? 0.784 24.219 4.194 1.00 47.94 105 SER A O 1
ATOM 800 N N . HIS A 1 106 ? -1.114 24.624 3.102 1.00 47.66 106 HIS A N 1
ATOM 801 C CA . HIS A 1 106 ? -1.494 23.223 2.943 1.00 47.66 106 HIS A CA 1
ATOM 802 C C . HIS A 1 106 ? -0.740 22.599 1.759 1.00 47.66 106 HIS A C 1
ATOM 804 O O . HIS A 1 106 ? -1.343 22.278 0.739 1.00 47.66 106 HIS A O 1
ATOM 810 N N . HIS A 1 107 ? 0.578 22.435 1.862 1.00 43.94 107 HIS A N 1
ATOM 811 C CA . HIS A 1 107 ? 1.317 21.596 0.917 1.00 43.94 107 HIS A CA 1
ATOM 812 C C . HIS A 1 107 ? 1.454 20.191 1.508 1.00 43.94 107 HIS A C 1
ATOM 814 O O . HIS A 1 107 ? 2.215 19.995 2.458 1.00 43.94 107 HIS A O 1
ATOM 820 N N . PRO A 1 108 ? 0.710 19.196 0.992 1.00 44.12 108 PRO A N 1
ATOM 821 C CA . PRO A 1 108 ? 0.853 17.833 1.454 1.00 44.12 108 PRO A CA 1
ATOM 822 C C . PRO A 1 108 ? 2.161 17.307 0.849 1.00 44.12 108 PRO A C 1
ATOM 824 O O . PRO A 1 108 ? 2.251 17.089 -0.354 1.00 44.12 108 PRO A O 1
ATOM 827 N N . PHE A 1 109 ? 3.177 17.102 1.688 1.00 51.69 109 PHE A N 1
ATOM 828 C CA . PHE A 1 109 ? 4.423 16.406 1.337 1.00 51.69 109 PHE A CA 1
ATOM 829 C C . PHE A 1 109 ? 5.382 17.153 0.391 1.00 51.69 109 PHE A C 1
ATOM 831 O O . PHE A 1 109 ? 5.871 16.580 -0.582 1.00 51.69 109 PHE A O 1
ATOM 838 N N . ALA A 1 110 ? 5.724 18.408 0.701 1.00 43.47 110 ALA A N 1
ATOM 839 C CA . ALA A 1 110 ? 6.909 19.024 0.104 1.00 43.47 110 ALA A CA 1
ATOM 840 C C . ALA A 1 110 ? 8.169 18.280 0.585 1.00 43.47 110 ALA A C 1
ATOM 842 O O . ALA A 1 110 ? 8.549 18.335 1.755 1.00 43.47 110 ALA A O 1
ATOM 843 N N . PHE A 1 111 ? 8.796 17.544 -0.329 1.00 42.94 111 PHE A N 1
ATOM 844 C CA . PHE A 1 111 ? 10.145 17.013 -0.181 1.00 42.94 111 PHE A CA 1
ATOM 845 C C . PHE A 1 111 ? 11.132 18.170 -0.397 1.00 42.94 111 PHE A C 1
ATOM 847 O O . PHE A 1 111 ? 11.869 18.187 -1.377 1.00 42.94 111 PHE A O 1
ATOM 854 N N . ASP A 1 112 ? 11.121 19.171 0.482 1.00 38.94 112 ASP A N 1
ATOM 855 C CA . ASP A 1 112 ? 12.195 20.158 0.486 1.00 38.94 112 ASP A CA 1
ATOM 856 C C . ASP A 1 112 ? 13.406 19.490 1.134 1.00 38.94 112 ASP A C 1
ATOM 858 O O . ASP A 1 112 ? 13.487 19.318 2.355 1.00 38.94 112 ASP A O 1
ATOM 862 N N . LEU A 1 113 ? 14.356 19.064 0.295 1.00 38.25 113 LEU A N 1
ATOM 863 C CA . LEU A 1 113 ? 15.732 18.922 0.752 1.00 38.25 113 LEU A CA 1
ATOM 864 C C . LEU A 1 113 ? 16.086 20.215 1.500 1.00 38.25 113 LEU A C 1
ATOM 866 O O . LEU A 1 113 ? 15.819 21.296 0.966 1.00 38.25 113 LEU A O 1
ATOM 870 N N . PRO A 1 114 ? 16.711 20.159 2.690 1.00 38.62 114 PRO A N 1
ATOM 871 C CA . PRO A 1 114 ? 17.306 21.362 3.227 1.00 38.62 114 PRO A CA 1
ATOM 872 C C . PRO A 1 114 ? 18.333 21.816 2.193 1.00 38.62 114 PRO A C 1
ATOM 874 O O . PRO A 1 114 ? 19.319 21.122 1.936 1.00 38.62 114 PRO A O 1
ATOM 877 N N . ALA A 1 115 ? 18.086 22.970 1.579 1.00 38.78 115 ALA A N 1
ATOM 878 C CA . ALA A 1 115 ? 19.123 23.738 0.929 1.00 38.78 115 ALA A CA 1
ATOM 879 C C . ALA A 1 115 ? 20.135 24.107 2.022 1.00 38.78 115 ALA A C 1
ATOM 881 O O . ALA A 1 115 ? 20.082 25.177 2.622 1.00 38.78 115 ALA A O 1
ATOM 882 N N . TYR A 1 116 ? 21.045 23.181 2.319 1.00 35.56 116 TYR A N 1
ATOM 883 C CA . TYR A 1 116 ? 22.308 23.475 2.961 1.00 35.56 116 TYR A CA 1
ATOM 884 C C . TYR A 1 116 ? 23.128 24.248 1.926 1.00 35.56 116 TYR A C 1
ATOM 886 O O . TYR A 1 116 ? 23.972 23.701 1.224 1.00 35.56 116 TYR A O 1
ATOM 894 N N . LEU A 1 117 ? 22.803 25.528 1.767 1.00 40.12 117 LEU A N 1
ATOM 895 C CA . LEU A 1 117 ? 23.743 26.509 1.259 1.00 40.12 117 LEU A CA 1
ATOM 896 C C . LEU A 1 117 ? 24.659 26.827 2.443 1.00 40.12 117 LEU A C 1
ATOM 898 O O . LEU A 1 117 ? 24.203 27.495 3.375 1.00 40.12 117 LEU A O 1
ATOM 902 N N . PRO A 1 118 ? 25.924 26.365 2.474 1.00 35.09 118 PRO A N 1
ATOM 903 C CA . PRO A 1 118 ? 26.869 26.957 3.397 1.00 35.09 118 PRO A CA 1
ATOM 904 C C . PRO A 1 118 ? 26.975 28.431 3.010 1.00 35.09 118 PRO A C 1
ATOM 906 O O . PRO A 1 118 ? 27.349 28.772 1.888 1.00 35.09 118 PRO A O 1
ATOM 909 N N . SER A 1 119 ? 26.587 29.309 3.932 1.00 40.19 119 SER A N 1
ATOM 910 C CA . SER A 1 119 ? 26.821 30.741 3.826 1.00 40.19 119 SER A CA 1
ATOM 911 C C . SER A 1 119 ? 28.312 30.961 3.571 1.00 40.19 119 SER A C 1
ATOM 913 O O . SER A 1 119 ? 29.132 30.795 4.476 1.00 40.19 119 SER A O 1
ATOM 915 N N . SER A 1 120 ? 28.672 31.300 2.335 1.00 37.38 120 SER A N 1
ATOM 916 C CA . SER A 1 120 ? 30.023 31.729 1.995 1.00 37.38 120 SER A CA 1
ATOM 917 C C . SER A 1 120 ? 30.381 32.943 2.861 1.00 37.38 120 SER A C 1
ATOM 919 O O . SER A 1 120 ? 29.588 33.893 2.909 1.00 37.38 120 SER A O 1
ATOM 921 N N . PRO A 1 121 ? 31.535 32.957 3.550 1.00 38.19 121 PRO A N 1
ATOM 922 C CA . PRO A 1 121 ? 31.953 34.123 4.310 1.00 38.19 121 PRO A CA 1
ATOM 923 C C . PRO A 1 121 ? 32.177 35.283 3.336 1.00 38.19 121 PRO A C 1
ATOM 925 O O . PRO A 1 121 ? 32.865 35.135 2.326 1.00 38.19 121 PRO A O 1
ATOM 928 N N . LYS A 1 122 ? 31.564 36.436 3.626 1.00 38.78 122 LYS A N 1
ATOM 929 C CA . LYS A 1 122 ? 31.770 37.687 2.885 1.00 38.78 122 LYS A CA 1
ATOM 930 C C . LYS A 1 122 ? 33.266 38.013 2.863 1.00 38.78 122 LYS A C 1
ATOM 932 O O . LYS A 1 122 ? 33.807 38.490 3.856 1.00 38.78 122 LYS A O 1
ATOM 937 N N . CYS A 1 123 ? 33.921 37.767 1.733 1.00 32.53 123 CYS A N 1
ATOM 938 C CA . CYS A 1 123 ? 35.249 38.290 1.455 1.00 32.53 123 CYS A CA 1
ATOM 939 C C . CYS A 1 123 ? 35.071 39.711 0.912 1.00 32.53 123 CYS A C 1
ATOM 941 O O . CYS A 1 123 ? 34.617 39.916 -0.212 1.00 32.53 123 CYS A O 1
ATOM 943 N N . THR A 1 124 ? 35.344 40.702 1.753 1.00 48.47 124 THR A N 1
ATOM 944 C CA . THR A 1 124 ? 35.449 42.101 1.350 1.00 48.47 124 THR A CA 1
ATOM 945 C C . THR A 1 124 ? 36.766 42.297 0.608 1.00 48.47 124 THR A C 1
ATOM 947 O O . THR A 1 124 ? 37.823 42.325 1.237 1.00 48.47 124 THR A O 1
ATOM 950 N N . SER A 1 125 ? 36.722 42.471 -0.709 1.00 39.75 125 SER A N 1
ATOM 951 C CA . SER A 1 125 ? 37.797 43.157 -1.423 1.00 39.75 125 SER A CA 1
ATOM 952 C C . SER A 1 125 ? 37.236 43.965 -2.592 1.00 39.75 125 SER A C 1
ATOM 954 O O . SER A 1 125 ? 36.537 43.487 -3.480 1.00 39.75 125 SER A O 1
ATOM 956 N N . THR A 1 126 ? 37.501 45.258 -2.508 1.00 46.91 126 THR A N 1
ATOM 957 C CA . THR A 1 126 ? 37.287 46.299 -3.505 1.00 46.91 126 THR A CA 1
ATOM 958 C C . THR A 1 126 ? 38.255 46.120 -4.679 1.00 46.91 126 THR A C 1
ATOM 960 O O . THR A 1 126 ? 39.456 45.992 -4.453 1.00 46.91 126 THR A O 1
ATOM 963 N N . ALA A 1 127 ? 37.761 46.195 -5.920 1.00 34.41 127 ALA A N 1
ATOM 964 C CA . ALA A 1 127 ? 38.558 46.460 -7.127 1.00 34.41 127 ALA A CA 1
ATOM 965 C C . ALA A 1 127 ? 37.667 47.035 -8.269 1.00 34.41 127 ALA A C 1
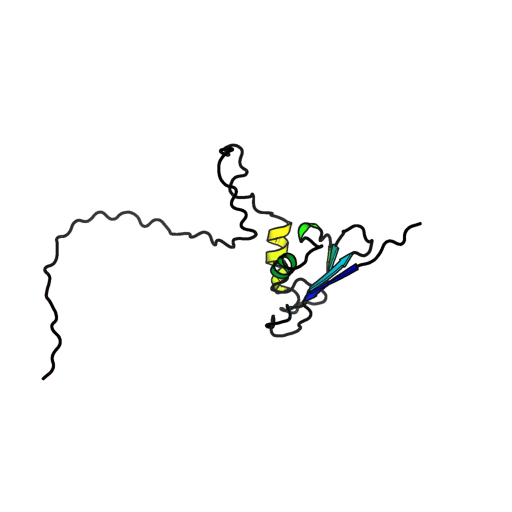ATOM 967 O O . ALA A 1 127 ? 36.454 46.833 -8.227 1.00 34.41 127 ALA A O 1
ATOM 968 N N . PRO A 1 128 ? 38.230 47.804 -9.230 1.00 37.81 128 PRO A N 1
ATOM 969 C CA . PRO A 1 128 ? 37.583 48.932 -9.933 1.00 37.81 128 PRO A CA 1
ATOM 970 C C . PRO A 1 128 ? 36.835 48.553 -11.239 1.00 37.81 128 PRO A C 1
ATOM 972 O O . PRO A 1 128 ? 36.939 47.411 -11.685 1.00 37.81 128 PRO A O 1
ATOM 975 N N . PRO A 1 129 ? 36.077 49.480 -11.879 1.00 37.38 129 PRO A N 1
ATOM 976 C CA . PRO A 1 129 ? 35.234 49.151 -13.034 1.00 37.38 129 PRO A CA 1
ATOM 977 C C . PRO A 1 129 ? 36.035 48.957 -14.333 1.00 37.38 129 PRO A C 1
ATOM 979 O O . PRO A 1 129 ? 36.910 49.758 -14.664 1.00 37.38 129 PRO A O 1
ATOM 982 N N . ALA A 1 130 ? 35.690 47.911 -15.093 1.00 39.75 130 ALA A N 1
ATOM 983 C CA . ALA A 1 130 ? 36.237 47.620 -16.416 1.00 39.75 130 ALA A CA 1
ATOM 984 C C . ALA A 1 130 ? 35.423 48.301 -17.533 1.00 39.75 130 ALA A C 1
ATOM 986 O O . ALA A 1 130 ? 34.192 48.311 -17.525 1.00 39.75 130 ALA A O 1
ATOM 987 N N . SER A 1 131 ? 36.150 48.868 -18.491 1.00 37.75 131 SER A N 1
ATOM 988 C CA . SER A 1 131 ? 35.692 49.541 -19.703 1.00 37.75 131 SER A CA 1
ATOM 989 C C . SER A 1 131 ? 35.002 48.594 -20.694 1.00 37.75 131 SER A C 1
ATOM 991 O O . SER A 1 131 ? 35.444 47.471 -20.933 1.00 37.75 131 SER A O 1
ATOM 993 N N . ALA A 1 132 ? 33.925 49.081 -21.313 1.00 40.00 132 ALA A N 1
ATOM 994 C CA . ALA A 1 132 ? 33.207 48.402 -22.383 1.00 40.00 132 ALA A CA 1
ATOM 995 C C . ALA A 1 132 ? 34.019 48.416 -23.690 1.00 40.00 132 ALA A C 1
ATOM 997 O O . ALA A 1 132 ? 34.420 49.478 -24.164 1.00 40.00 132 ALA A O 1
ATOM 998 N N . THR A 1 133 ? 34.208 47.248 -24.301 1.00 37.06 133 THR A N 1
ATOM 999 C CA . THR A 1 133 ? 34.583 47.123 -25.715 1.00 37.06 133 THR A CA 1
ATOM 1000 C C . THR A 1 133 ? 33.501 46.320 -26.428 1.00 37.06 133 THR A C 1
ATOM 1002 O O . THR A 1 133 ? 33.154 45.209 -26.034 1.00 37.06 133 THR A O 1
ATOM 1005 N N . SER A 1 134 ? 32.897 46.953 -27.430 1.00 37.53 134 SER A N 1
ATOM 1006 C CA . SER A 1 134 ? 31.833 46.428 -28.276 1.00 37.53 134 SER A CA 1
ATOM 1007 C C . SER A 1 134 ? 32.404 45.499 -29.347 1.00 37.53 134 SER A C 1
ATOM 1009 O O . SER A 1 134 ? 33.390 45.816 -30.008 1.00 37.53 134 SER A O 1
ATOM 1011 N N . PHE A 1 135 ? 31.754 44.353 -29.540 1.00 35.41 135 PHE A N 1
ATOM 1012 C CA . PHE A 1 135 ? 32.006 43.441 -30.652 1.00 35.41 135 PHE A CA 1
ATOM 1013 C C . PHE A 1 135 ? 30.940 43.699 -31.728 1.00 35.41 135 PHE A C 1
ATOM 1015 O O . PHE A 1 135 ? 29.749 43.540 -31.464 1.00 35.41 135 PHE A O 1
ATOM 1022 N N . ALA A 1 136 ? 31.355 44.132 -32.919 1.00 44.88 136 ALA A N 1
ATOM 1023 C CA . ALA A 1 136 ? 30.498 44.217 -34.102 1.00 44.88 136 ALA A CA 1
ATOM 1024 C C . ALA A 1 136 ? 30.613 42.916 -34.920 1.00 44.88 136 ALA A C 1
ATOM 1026 O O . ALA A 1 136 ? 31.722 42.386 -35.033 1.00 44.88 136 ALA A O 1
ATOM 1027 N N . PRO A 1 137 ? 29.524 42.392 -35.511 1.00 38.62 137 PRO A N 1
ATOM 1028 C CA . PRO A 1 137 ? 29.601 41.258 -36.421 1.00 38.62 137 PRO A CA 1
ATOM 1029 C C . PRO A 1 137 ? 29.880 41.722 -37.858 1.00 38.62 137 PRO A C 1
ATOM 1031 O O . PRO A 1 137 ? 29.374 42.744 -38.318 1.00 38.62 137 PRO A O 1
ATOM 1034 N N . SER A 1 138 ? 30.685 40.942 -38.571 1.00 39.84 138 SER A N 1
ATOM 1035 C CA . SER A 1 138 ? 30.969 41.078 -39.996 1.00 39.84 138 SER A CA 1
ATOM 1036 C C . SER A 1 138 ? 29.896 40.396 -40.853 1.00 39.84 138 SER A C 1
ATOM 1038 O O . SER A 1 138 ? 29.463 39.288 -40.541 1.00 39.84 138 SER A O 1
ATOM 1040 N N . SER A 1 139 ? 29.499 41.020 -41.967 1.00 40.28 139 SER A N 1
ATOM 1041 C CA . SER A 1 139 ? 29.450 40.398 -43.306 1.00 40.28 139 SER A CA 1
ATOM 1042 C C . SER A 1 139 ? 28.858 41.341 -44.367 1.00 40.28 139 SER A C 1
ATOM 1044 O O . SER A 1 139 ? 27.913 42.074 -44.089 1.00 40.28 139 SER A O 1
ATOM 1046 N N . THR A 1 140 ? 29.452 41.226 -45.565 1.00 40.41 140 THR A N 1
ATOM 1047 C CA . THR A 1 140 ? 29.177 41.834 -46.889 1.00 40.41 140 THR A CA 1
ATOM 1048 C C . THR A 1 140 ? 29.468 43.313 -47.090 1.00 40.41 140 THR A C 1
ATOM 1050 O O . THR A 1 140 ? 28.804 44.152 -46.451 1.00 40.41 140 THR A O 1
#

Organism: Schizophyllum commune (strain H4-8 / FGSC 9210) (NCBI:txid578458)

Radius of gyration: 25.61 Å; chains: 1; bounding box: 64×60×67 Å